Protein AF-A0A840P9A2-F1 (afdb_monomer)

InterPro domains:
  IPR032466 Metal-dependent hydrolase [SSF51556] (3-132)
  IPR051781 Metallo-dependent Hydrolase Enzymes [PTHR43135] (7-135)

Radius of gyration: 14.98 Å; Cα contacts (8 Å, |Δi|>4): 252; chains: 1; bounding box: 41×40×36 Å

Mean predicted aligned error: 5.49 Å

pLDDT: mean 87.82, std 14.25, range [27.83, 98.62]

Structure (mmCIF, N/CA/C/O backbone):
data_AF-A0A840P9A2-F1
#
_entry.id   AF-A0A840P9A2-F1
#
loop_
_atom_site.group_PDB
_atom_site.id
_atom_site.type_symbol
_atom_site.label_atom_id
_atom_site.label_alt_id
_atom_site.label_comp_id
_atom_site.label_asym_id
_atom_site.label_entity_id
_atom_site.label_seq_id
_atom_site.pdbx_PDB_ins_code
_atom_site.Cartn_x
_atom_site.Cartn_y
_atom_site.Cartn_z
_atom_site.occupancy
_atom_site.B_iso_or_equiv
_atom_site.auth_seq_id
_atom_site.auth_comp_id
_atom_site.auth_asym_id
_atom_site.auth_atom_id
_atom_site.pdbx_PDB_model_num
ATOM 1 N N . MET A 1 1 ? -29.167 2.362 -3.617 1.00 34.78 1 MET A N 1
ATOM 2 C CA . MET A 1 1 ? -28.093 3.133 -2.964 1.00 34.78 1 MET A CA 1
ATOM 3 C C . MET A 1 1 ? -26.786 2.566 -3.466 1.00 34.78 1 MET A C 1
ATOM 5 O O . MET A 1 1 ? -26.658 1.350 -3.472 1.00 34.78 1 MET A O 1
ATOM 9 N N . ALA A 1 2 ? -25.908 3.406 -4.003 1.00 27.83 2 ALA A N 1
ATOM 10 C CA . ALA A 1 2 ? -24.570 2.980 -4.387 1.00 27.83 2 ALA A CA 1
ATOM 11 C C . ALA A 1 2 ? -23.713 2.974 -3.115 1.00 27.83 2 ALA A C 1
ATOM 13 O O . ALA A 1 2 ? -23.617 4.011 -2.463 1.00 27.83 2 ALA A O 1
ATOM 14 N N . ASP A 1 3 ? -23.159 1.818 -2.752 1.00 38.38 3 ASP A N 1
ATOM 15 C CA . ASP A 1 3 ? -22.094 1.714 -1.750 1.00 38.38 3 ASP A CA 1
ATOM 16 C C . ASP A 1 3 ? -20.871 2.433 -2.328 1.00 38.38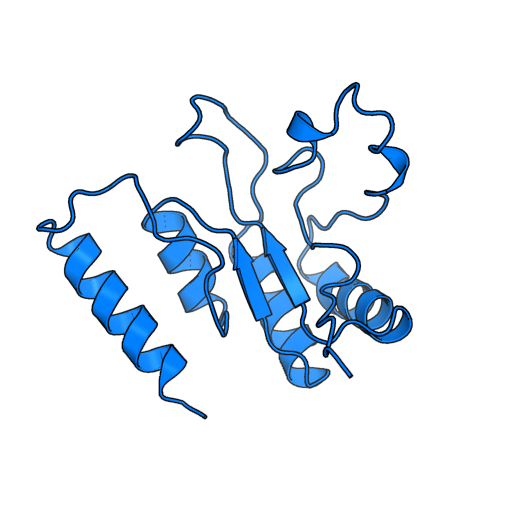 3 ASP A C 1
ATOM 18 O O . ASP A 1 3 ? -20.135 1.871 -3.145 1.00 38.38 3 ASP A O 1
ATOM 22 N N . LEU A 1 4 ? -20.677 3.706 -1.980 1.00 39.94 4 LEU A N 1
ATOM 23 C CA . LEU A 1 4 ? -19.414 4.380 -2.248 1.00 39.94 4 LEU A CA 1
ATOM 24 C C . LEU A 1 4 ? -18.414 3.858 -1.213 1.00 39.94 4 LEU A C 1
ATOM 26 O O . LEU A 1 4 ? -18.209 4.494 -0.187 1.00 39.94 4 LEU A O 1
ATOM 30 N N . ARG A 1 5 ? -17.849 2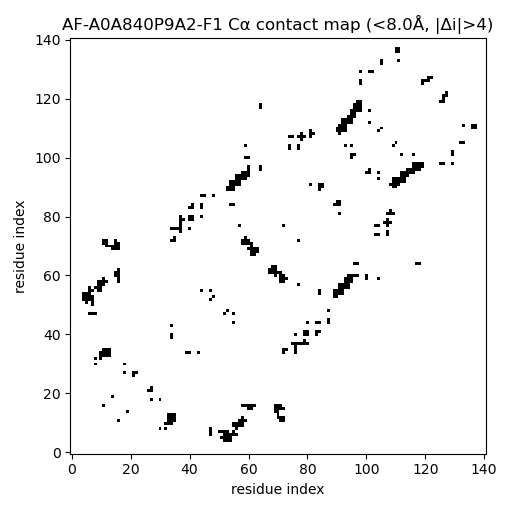.668 -1.457 1.00 52.91 5 ARG A N 1
ATOM 31 C CA . ARG A 1 5 ? -16.827 2.092 -0.576 1.00 52.91 5 ARG A CA 1
ATOM 32 C C . ARG A 1 5 ? -15.625 3.026 -0.550 1.00 52.91 5 ARG A C 1
ATOM 34 O O . ARG A 1 5 ? -14.931 3.157 -1.564 1.00 52.91 5 ARG A O 1
ATOM 41 N N .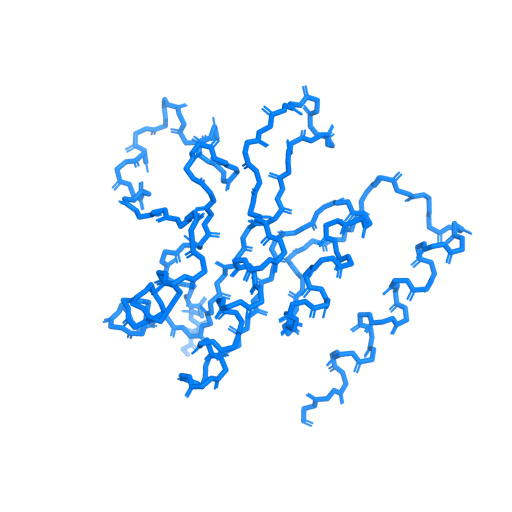 SER A 1 6 ? -15.402 3.687 0.577 1.00 64.31 6 SER A N 1
ATOM 42 C CA . SER A 1 6 ? -14.357 4.697 0.722 1.00 64.31 6 SER A CA 1
ATOM 43 C C . SER A 1 6 ? -13.137 4.101 1.411 1.00 64.31 6 SER A C 1
ATOM 45 O O . SER A 1 6 ? -13.262 3.402 2.413 1.00 64.31 6 SER A O 1
ATOM 47 N N . ALA A 1 7 ? -11.949 4.401 0.886 1.00 60.56 7 ALA A N 1
ATOM 48 C CA . ALA A 1 7 ? -10.684 4.064 1.538 1.00 60.56 7 ALA A CA 1
ATOM 49 C C . ALA A 1 7 ? -10.348 5.000 2.716 1.00 60.56 7 ALA A C 1
ATOM 51 O O . ALA A 1 7 ? -9.373 4.760 3.425 1.00 60.56 7 ALA A O 1
ATOM 52 N N . GLY A 1 8 ? -11.086 6.108 2.872 1.00 75.69 8 GLY A N 1
ATOM 53 C CA . GLY A 1 8 ? -10.586 7.262 3.621 1.00 75.69 8 GLY A CA 1
ATOM 54 C C . GLY A 1 8 ? -9.262 7.765 3.028 1.00 75.69 8 GLY A C 1
ATOM 55 O O . GLY A 1 8 ? -9.034 7.668 1.817 1.00 75.69 8 GLY A O 1
ATOM 56 N N . MET A 1 9 ? -8.379 8.281 3.884 1.00 85.69 9 MET A N 1
ATOM 57 C CA . MET A 1 9 ? -6.999 8.601 3.501 1.00 85.69 9 MET A CA 1
ATOM 58 C C . MET A 1 9 ? -6.206 7.328 3.146 1.00 85.69 9 MET A C 1
ATOM 60 O O . MET A 1 9 ? -6.239 6.338 3.874 1.00 85.69 9 MET A O 1
ATOM 64 N N . LEU A 1 10 ? -5.431 7.346 2.060 1.00 91.12 10 LEU A N 1
ATOM 65 C CA . LEU A 1 10 ? -4.517 6.240 1.743 1.00 91.12 10 LEU A CA 1
ATOM 66 C C . LEU A 1 10 ? -3.273 6.253 2.647 1.00 91.12 10 LEU A C 1
ATOM 68 O O . LEU A 1 10 ? -2.816 7.314 3.064 1.00 91.12 10 LEU A O 1
ATOM 72 N N . ALA A 1 11 ? -2.696 5.083 2.916 1.00 94.44 11 ALA A N 1
ATOM 73 C CA . ALA A 1 11 ? -1.412 4.953 3.597 1.00 94.44 11 ALA A CA 1
ATOM 74 C C . ALA A 1 11 ? -0.268 4.966 2.576 1.00 94.44 11 ALA A C 1
ATOM 76 O O . ALA A 1 11 ? -0.200 4.096 1.706 1.00 94.44 11 ALA A O 1
ATOM 77 N N . THR A 1 12 ? 0.644 5.930 2.696 1.00 95.56 12 THR A N 1
ATOM 78 C CA . THR A 1 12 ? 1.859 6.001 1.875 1.00 95.56 12 THR A CA 1
ATOM 79 C C . THR A 1 12 ? 3.029 6.609 2.644 1.00 95.56 12 THR A C 1
ATOM 81 O O . THR A 1 12 ? 2.840 7.272 3.673 1.00 95.56 12 THR A O 1
ATOM 84 N N . ALA A 1 13 ? 4.238 6.383 2.133 1.00 94.75 13 ALA A N 1
ATOM 85 C CA . ALA A 1 13 ? 5.461 6.968 2.657 1.00 94.75 13 ALA A CA 1
ATOM 86 C C . ALA A 1 13 ? 5.483 8.498 2.451 1.00 94.75 13 ALA A C 1
ATOM 88 O O . ALA A 1 13 ? 4.946 8.999 1.457 1.00 94.75 13 ALA A O 1
ATOM 89 N N . PRO A 1 14 ? 6.132 9.270 3.344 1.00 93.50 14 PRO A N 1
ATOM 90 C CA . PRO A 1 14 ? 6.347 10.698 3.127 1.00 93.50 14 PRO A CA 1
ATOM 91 C C . PRO A 1 14 ? 7.052 10.968 1.789 1.00 93.50 14 PRO A C 1
ATOM 93 O O . PRO A 1 14 ? 8.152 10.473 1.552 1.00 93.50 14 PRO A O 1
ATOM 96 N N . GLY A 1 15 ? 6.420 11.759 0.916 1.00 92.06 15 GLY A N 1
ATOM 97 C CA . GLY A 1 15 ? 6.934 12.056 -0.430 1.00 92.06 15 GLY A CA 1
ATOM 98 C C . GLY A 1 15 ? 6.813 10.909 -1.443 1.00 92.06 15 GLY A C 1
ATOM 99 O O . GLY A 1 15 ? 7.311 11.041 -2.559 1.00 92.06 15 GLY A O 1
ATOM 100 N N . GLY A 1 16 ? 6.166 9.800 -1.075 1.00 92.62 16 GLY A N 1
ATOM 101 C CA . GLY A 1 16 ? 5.907 8.665 -1.958 1.00 92.62 16 GLY A CA 1
ATOM 102 C C . GLY A 1 16 ? 4.695 8.862 -2.867 1.00 92.62 16 GLY A C 1
ATOM 103 O O . GLY A 1 16 ? 3.997 9.881 -2.803 1.0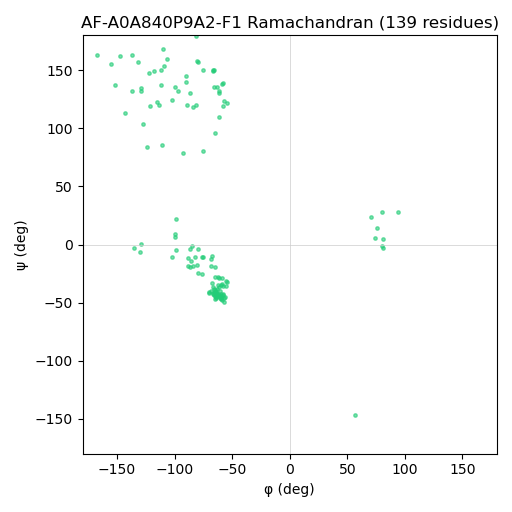0 92.62 16 GLY A O 1
ATOM 104 N N . HIS A 1 17 ? 4.404 7.867 -3.707 1.00 93.62 17 HIS A N 1
ATOM 105 C CA . HIS A 1 17 ? 3.209 7.889 -4.552 1.00 93.62 17 HIS A CA 1
ATOM 106 C C . HIS A 1 17 ? 1.916 7.985 -3.711 1.00 93.62 17 HIS A C 1
ATOM 108 O O . HIS A 1 17 ? 1.818 7.319 -2.679 1.00 93.62 17 HIS A O 1
ATOM 114 N N . PRO A 1 18 ? 0.903 8.792 -4.092 1.00 91.31 18 PRO A N 1
ATOM 115 C CA . PRO A 1 18 ? 0.806 9.641 -5.283 1.00 91.31 18 PRO A CA 1
ATOM 116 C C . PRO A 1 18 ? 1.134 11.128 -5.038 1.00 91.31 18 PRO A C 1
ATOM 118 O O . PRO A 1 18 ? 0.676 11.973 -5.805 1.00 91.31 18 PRO A O 1
ATOM 121 N N . THR A 1 19 ? 1.877 11.495 -3.987 1.00 89.75 19 THR A N 1
ATOM 122 C CA . THR A 1 19 ? 2.081 12.913 -3.608 1.00 89.75 19 THR A CA 1
ATOM 123 C C . THR A 1 19 ? 2.638 13.778 -4.743 1.00 89.75 19 THR A C 1
ATOM 125 O O . THR A 1 19 ? 2.219 14.921 -4.918 1.00 89.75 19 THR A O 1
ATOM 128 N N . GLN A 1 20 ? 3.508 13.214 -5.581 1.00 90.31 20 GLN A N 1
ATOM 129 C CA . GLN A 1 20 ? 4.061 13.855 -6.772 1.00 90.31 20 GLN A CA 1
ATOM 130 C C . GLN A 1 20 ? 3.002 14.217 -7.819 1.00 90.31 20 GLN A C 1
ATOM 132 O O . GLN A 1 20 ? 3.198 15.165 -8.572 1.00 90.31 20 GLN A O 1
ATOM 137 N N . LEU A 1 21 ? 1.885 13.484 -7.880 1.00 87.44 21 LEU A N 1
ATOM 138 C CA . LEU A 1 21 ? 0.781 13.778 -8.799 1.00 87.44 21 LEU A CA 1
ATOM 139 C C . LEU A 1 21 ? -0.112 14.905 -8.278 1.00 87.44 21 LEU A C 1
ATOM 141 O O . LEU A 1 21 ? -0.782 15.571 -9.065 1.00 87.44 21 LEU A O 1
ATOM 145 N N . LEU A 1 22 ? -0.124 15.112 -6.960 1.00 86.56 22 LEU A N 1
ATOM 146 C CA . LEU A 1 22 ? -0.885 16.185 -6.331 1.00 86.56 22 LEU A CA 1
ATOM 147 C C . LEU A 1 22 ? -0.127 17.511 -6.333 1.00 86.56 22 LEU A C 1
ATOM 149 O O . LEU A 1 22 ? -0.754 18.556 -6.178 1.00 86.56 22 LEU A O 1
ATOM 153 N N . ALA A 1 23 ? 1.190 17.496 -6.530 1.00 84.50 23 ALA A N 1
ATOM 154 C CA . ALA A 1 23 ? 1.999 18.705 -6.564 1.00 84.50 23 ALA A CA 1
ATOM 155 C C . ALA A 1 23 ? 1.514 19.683 -7.652 1.00 84.50 23 ALA A C 1
ATOM 157 O O . ALA A 1 23 ? 1.508 19.377 -8.843 1.00 84.50 23 ALA A O 1
ATOM 158 N N . GLY A 1 24 ? 1.115 20.884 -7.237 1.00 82.62 24 GLY A N 1
ATOM 159 C CA . GLY A 1 24 ? 0.558 21.927 -8.096 1.00 82.62 24 GLY A CA 1
ATOM 160 C C . GLY A 1 24 ? -0.926 21.754 -8.437 1.00 82.62 24 GLY A C 1
ATOM 16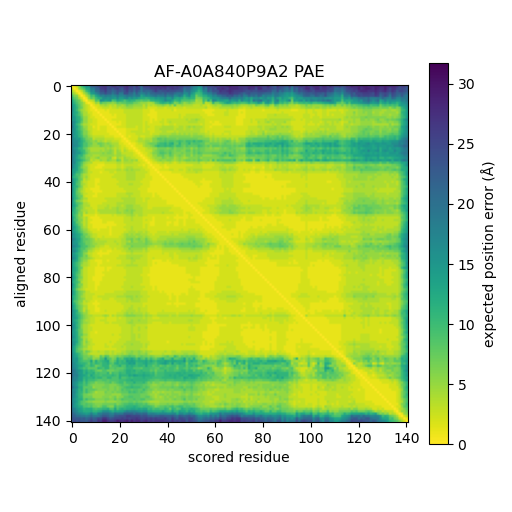1 O O . GLY A 1 24 ? -1.446 22.543 -9.227 1.00 82.62 24 GLY A O 1
ATOM 162 N N . SER A 1 25 ? -1.614 20.754 -7.873 1.00 84.12 25 SER A N 1
ATOM 163 C CA . SER A 1 25 ? -3.031 20.476 -8.159 1.00 84.12 25 SER A CA 1
ATOM 164 C C . SER A 1 25 ? -4.010 21.269 -7.286 1.00 84.12 25 SER A C 1
ATOM 166 O O . SER A 1 25 ? -5.179 21.396 -7.648 1.00 84.12 25 SER A O 1
ATOM 168 N N . GLY A 1 26 ? -3.558 21.802 -6.145 1.00 81.69 26 GLY A N 1
ATOM 169 C CA . GLY A 1 26 ? -4.421 22.388 -5.117 1.00 81.69 26 GLY A CA 1
ATOM 170 C C . GLY A 1 26 ? -5.068 21.356 -4.182 1.00 81.69 26 GLY A C 1
ATOM 171 O O . GLY A 1 26 ? -5.761 21.753 -3.247 1.00 81.69 26 GLY A O 1
ATOM 172 N N . LEU A 1 27 ? -4.846 20.056 -4.418 1.00 79.69 27 LEU A N 1
ATOM 173 C CA . LEU A 1 27 ? -5.334 18.939 -3.599 1.00 79.69 27 LEU A CA 1
ATOM 174 C C . LEU A 1 27 ? -4.263 18.390 -2.643 1.00 79.69 27 LEU A C 1
ATOM 176 O O . LEU A 1 27 ? -4.492 17.399 -1.960 1.00 79.69 27 LEU A O 1
ATOM 180 N N . GLU A 1 28 ? -3.089 19.019 -2.547 1.00 79.75 28 GLU A N 1
ATOM 181 C CA . GLU A 1 28 ? -2.012 18.590 -1.642 1.00 79.75 28 GLU A CA 1
ATOM 182 C C . GLU A 1 28 ? -2.470 18.580 -0.181 1.00 79.75 28 GLU A C 1
ATOM 184 O O . GLU A 1 28 ? -2.076 17.716 0.598 1.00 79.75 28 GLU A O 1
ATOM 189 N N . ALA A 1 29 ? -3.344 19.523 0.177 1.00 77.75 29 ALA A N 1
ATOM 190 C CA . ALA A 1 29 ? -3.939 19.616 1.503 1.00 77.75 29 ALA A CA 1
ATOM 191 C C . ALA A 1 29 ? -4.909 18.465 1.819 1.00 77.75 29 ALA A C 1
ATOM 193 O O . ALA A 1 29 ? -5.290 18.318 2.975 1.00 77.75 29 ALA A O 1
ATOM 194 N N . GLU A 1 30 ? -5.310 17.660 0.829 1.00 76.75 30 GLU A N 1
ATOM 195 C CA . GLU A 1 30 ? -6.109 16.453 1.049 1.00 76.75 30 GLU A CA 1
ATOM 196 C C . GLU A 1 30 ? -5.249 15.248 1.453 1.00 76.75 30 GLU A C 1
ATOM 198 O O . GLU A 1 30 ? -5.807 14.255 1.896 1.00 76.75 30 GLU A O 1
ATOM 203 N N . MET A 1 31 ? -3.913 15.325 1.359 1.00 81.38 31 MET A N 1
ATOM 204 C CA . MET A 1 31 ? -2.983 14.299 1.849 1.00 81.38 31 MET A CA 1
ATOM 205 C C . MET A 1 31 ? -2.189 14.807 3.052 1.00 81.38 31 MET A C 1
ATOM 207 O O . MET A 1 31 ? -1.073 15.310 2.930 1.00 81.38 31 MET A O 1
ATOM 211 N N . THR A 1 32 ? -2.777 14.671 4.239 1.00 78.25 32 THR A N 1
ATOM 212 C CA . THR A 1 32 ? -2.226 15.249 5.476 1.00 78.25 32 THR A CA 1
ATOM 213 C C . THR A 1 32 ? -1.507 14.254 6.378 1.00 78.25 32 THR A C 1
ATOM 215 O O . THR A 1 32 ? -0.881 14.674 7.349 1.00 78.25 32 THR A O 1
ATOM 218 N N . GLU A 1 33 ? -1.608 12.952 6.109 1.00 89.12 33 GLU A N 1
ATOM 219 C CA . GLU A 1 33 ? -1.043 11.907 6.962 1.00 89.12 33 GLU A CA 1
ATOM 220 C C . GLU A 1 33 ? -0.190 10.932 6.147 1.00 89.12 33 GLU A C 1
ATOM 222 O O . GLU A 1 33 ? -0.589 10.475 5.077 1.00 89.12 33 GLU A O 1
ATOM 227 N N . PHE A 1 34 ? 0.989 10.615 6.678 1.00 93.75 34 PHE A N 1
ATOM 228 C CA . PHE A 1 34 ? 1.968 9.708 6.086 1.00 93.75 34 PHE A CA 1
ATOM 229 C C . PHE A 1 34 ? 2.436 8.7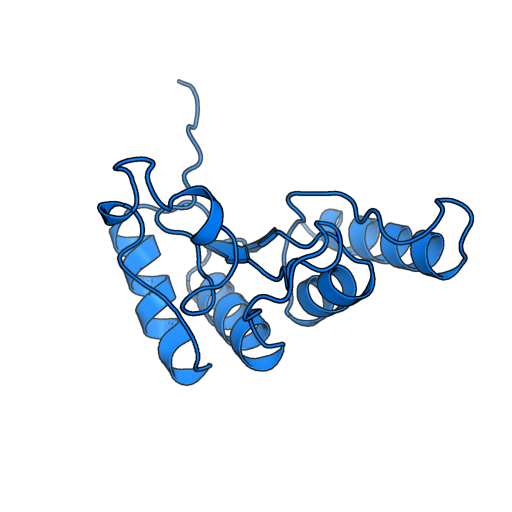07 7.134 1.00 93.75 34 PHE A C 1
ATOM 231 O O . PHE A 1 34 ? 2.393 8.995 8.333 1.00 93.75 34 PHE A O 1
ATOM 238 N N . ILE A 1 35 ? 2.937 7.562 6.682 1.00 95.38 35 ILE A N 1
ATOM 239 C CA . ILE A 1 35 ? 3.464 6.518 7.558 1.00 95.38 35 ILE A CA 1
ATOM 240 C C . ILE A 1 35 ? 4.856 6.085 7.106 1.00 95.38 35 ILE A C 1
ATOM 242 O O . ILE A 1 35 ? 5.092 5.839 5.927 1.00 95.38 35 ILE A O 1
ATOM 246 N N . SER A 1 36 ? 5.788 6.009 8.052 1.00 93.81 36 SER A N 1
ATOM 247 C CA . SER A 1 36 ? 7.180 5.612 7.799 1.00 93.81 36 SER A CA 1
ATOM 248 C C . SER A 1 36 ? 7.726 4.620 8.828 1.00 93.81 36 SER A C 1
ATOM 250 O O . SER A 1 36 ? 8.871 4.203 8.710 1.00 93.81 36 SER A O 1
ATOM 252 N N . ASP A 1 37 ? 6.940 4.275 9.850 1.00 96.56 37 ASP A N 1
ATOM 253 C CA . ASP A 1 37 ? 7.314 3.354 10.922 1.00 96.56 37 ASP A CA 1
ATOM 254 C C . ASP A 1 37 ? 6.140 2.412 11.226 1.00 96.56 37 ASP A C 1
ATOM 256 O O . ASP A 1 37 ? 4.997 2.847 11.395 1.00 96.56 37 ASP A O 1
ATOM 260 N N . ALA A 1 38 ? 6.424 1.112 11.313 1.00 97.94 38 ALA A N 1
ATOM 261 C CA . ALA A 1 38 ? 5.449 0.076 11.633 1.00 97.94 38 ALA A CA 1
ATOM 262 C C . ALA A 1 38 ? 4.707 0.340 12.956 1.00 97.94 38 ALA A C 1
ATOM 264 O O . ALA A 1 38 ? 3.524 0.023 13.075 1.00 97.94 38 ALA A O 1
ATOM 265 N N . ALA A 1 39 ? 5.349 0.985 13.936 1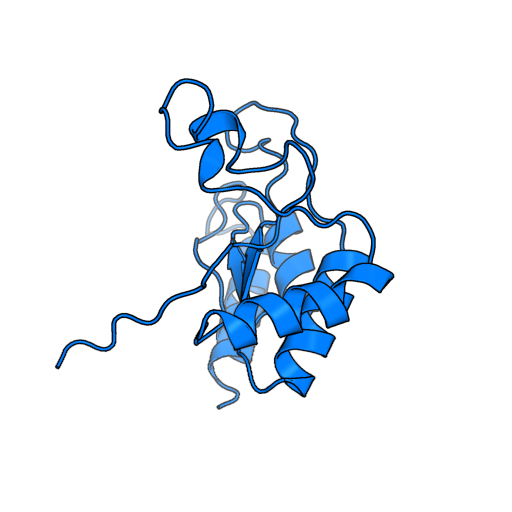.00 97.94 39 ALA A N 1
ATOM 266 C CA . ALA A 1 39 ? 4.723 1.335 15.210 1.00 97.94 39 ALA A CA 1
ATOM 267 C C . ALA A 1 39 ? 3.566 2.345 15.068 1.00 97.94 39 ALA A C 1
ATOM 269 O O . ALA A 1 39 ? 2.725 2.446 15.963 1.00 97.94 39 ALA A O 1
ATOM 270 N N . GLN A 1 40 ? 3.494 3.084 13.955 1.00 98.00 40 GLN A N 1
ATOM 271 C CA . GLN A 1 40 ? 2.418 4.040 13.676 1.00 98.00 40 GLN A CA 1
ATOM 272 C C . GLN A 1 40 ? 1.147 3.358 13.148 1.00 98.00 40 GLN A C 1
ATOM 274 O O . GLN A 1 40 ? 0.070 3.956 13.202 1.00 98.00 40 GLN A O 1
ATOM 279 N N . ALA A 1 41 ? 1.248 2.115 12.662 1.00 97.94 41 ALA A N 1
ATOM 280 C CA . ALA A 1 41 ? 0.163 1.429 11.967 1.00 97.94 41 ALA A CA 1
ATOM 281 C C . ALA A 1 41 ? -1.146 1.340 12.775 1.00 97.94 41 ALA A C 1
ATOM 283 O O . ALA A 1 41 ? -2.189 1.688 12.215 1.00 97.94 41 ALA A O 1
ATOM 284 N N . PRO A 1 42 ? -1.147 0.983 14.079 1.00 98.00 42 PRO A N 1
ATOM 285 C CA . PRO A 1 42 ? -2.392 0.920 14.843 1.00 98.00 42 PRO A CA 1
ATOM 286 C C . PRO A 1 42 ? -3.118 2.268 14.902 1.00 98.00 42 PRO A C 1
ATOM 288 O O . PRO A 1 42 ? -4.326 2.331 14.685 1.00 98.00 42 PRO A O 1
ATOM 291 N N . ALA A 1 43 ? -2.389 3.360 15.151 1.00 97.31 43 ALA A N 1
ATOM 292 C CA . ALA A 1 43 ? -2.975 4.697 15.221 1.00 97.31 43 ALA A CA 1
ATOM 293 C C . ALA A 1 43 ? -3.511 5.153 13.855 1.00 97.31 43 ALA A C 1
ATOM 295 O O . ALA A 1 43 ? -4.624 5.674 13.781 1.00 97.31 43 ALA A O 1
ATOM 296 N N . PHE A 1 44 ? -2.758 4.885 12.783 1.00 96.88 44 PHE A N 1
ATOM 297 C CA . PHE A 1 44 ? -3.165 5.210 11.418 1.00 96.88 44 PHE A CA 1
ATOM 298 C C . PHE A 1 44 ? -4.475 4.500 11.043 1.00 96.88 44 PHE A C 1
ATOM 300 O O . PHE A 1 44 ? -5.408 5.129 10.550 1.00 96.88 44 PHE A O 1
ATOM 307 N N . VAL A 1 45 ? -4.589 3.197 11.326 1.00 97.19 45 VAL A N 1
ATOM 308 C CA . VAL A 1 45 ? -5.802 2.413 11.037 1.00 97.19 45 VAL A CA 1
ATOM 309 C C . VAL A 1 45 ? -7.008 2.917 11.827 1.00 97.19 45 VAL A C 1
ATOM 311 O O . VAL A 1 45 ? -8.095 3.058 11.267 1.00 97.19 45 VAL A O 1
ATOM 314 N N . GLN A 1 46 ? -6.833 3.237 13.112 1.00 96.44 46 GLN A N 1
ATOM 315 C CA . GLN A 1 46 ? -7.922 3.785 13.926 1.00 96.44 46 GLN A CA 1
ATOM 316 C C . GLN A 1 46 ? -8.424 5.134 13.394 1.00 96.44 46 GLN A C 1
ATOM 318 O O . GLN A 1 46 ? -9.626 5.394 13.438 1.00 96.44 46 GLN A O 1
ATOM 323 N N . ALA A 1 47 ? -7.542 5.971 12.839 1.00 94.50 47 ALA A N 1
ATOM 324 C CA . ALA A 1 47 ? -7.953 7.213 12.192 1.00 94.50 47 ALA A CA 1
ATOM 325 C C . ALA A 1 47 ? -8.830 6.950 10.951 1.00 94.50 47 ALA A C 1
ATOM 327 O O . ALA A 1 47 ? -9.872 7.586 10.799 1.00 94.50 47 ALA A O 1
ATOM 328 N N . ARG A 1 48 ? -8.490 5.950 10.123 1.00 94.44 48 ARG A N 1
ATOM 329 C CA . ARG A 1 48 ? -9.313 5.556 8.960 1.00 94.44 48 ARG A CA 1
ATOM 330 C C . ARG A 1 48 ? -10.673 4.998 9.370 1.00 94.44 48 ARG A C 1
ATOM 332 O O . ARG A 1 48 ? -11.685 5.324 8.757 1.00 94.44 48 ARG A O 1
ATOM 339 N N . LEU A 1 49 ? -10.726 4.213 10.445 1.00 92.50 49 LEU A N 1
ATOM 340 C CA . LEU A 1 49 ? -11.997 3.764 11.018 1.00 92.50 49 LEU A CA 1
ATOM 341 C C . LEU A 1 49 ? -12.863 4.937 11.488 1.00 92.50 49 LEU A C 1
ATOM 343 O O . LEU A 1 49 ? -14.065 4.953 11.231 1.00 92.50 49 LEU A O 1
ATOM 347 N N . ALA A 1 50 ? -12.266 5.927 12.156 1.00 92.25 50 ALA A N 1
ATOM 348 C CA . ALA A 1 50 ? -12.981 7.116 12.616 1.00 92.25 50 ALA A CA 1
ATOM 349 C C . ALA A 1 50 ? -13.510 7.980 11.453 1.00 92.25 50 ALA A C 1
ATOM 351 O O . ALA A 1 50 ? -14.536 8.643 11.601 1.00 92.25 50 ALA A O 1
ATOM 352 N N . GLU A 1 51 ? -12.849 7.935 10.293 1.00 90.44 51 GLU A N 1
ATOM 353 C CA . GLU A 1 51 ? -13.313 8.537 9.033 1.00 90.44 51 GLU A CA 1
ATOM 354 C C . GLU A 1 51 ? -14.439 7.738 8.354 1.00 90.44 51 GLU A C 1
ATOM 356 O O . GLU A 1 51 ? -15.059 8.233 7.412 1.00 90.44 51 GLU A O 1
ATOM 361 N N . GLY A 1 52 ? -14.727 6.522 8.827 1.00 90.69 52 GLY A N 1
ATOM 362 C CA . GLY A 1 52 ? -15.707 5.622 8.224 1.00 90.69 52 GLY A CA 1
ATOM 363 C C . GLY A 1 52 ? -15.179 4.870 7.002 1.00 90.69 52 GLY A C 1
ATOM 364 O O . GLY A 1 52 ? -15.964 4.550 6.115 1.00 90.69 52 GLY A O 1
ATOM 365 N N . ALA A 1 53 ? -13.868 4.614 6.924 1.00 90.94 53 ALA A N 1
ATOM 366 C CA . ALA A 1 53 ? -13.289 3.810 5.853 1.00 90.94 53 ALA A CA 1
ATOM 367 C C . ALA A 1 53 ? -13.824 2.367 5.879 1.00 90.94 53 ALA A C 1
ATOM 369 O O . ALA A 1 53 ? -13.870 1.727 6.929 1.00 90.94 53 ALA A O 1
ATOM 370 N N . ASP A 1 54 ? -14.173 1.839 4.706 1.00 89.69 54 ASP A N 1
ATOM 371 C CA . ASP A 1 54 ? -14.661 0.463 4.530 1.00 89.69 54 ASP A CA 1
ATOM 372 C C . ASP A 1 54 ? -13.518 -0.541 4.304 1.00 89.69 54 ASP A C 1
ATOM 374 O O . ASP A 1 54 ? -13.685 -1.758 4.420 1.00 89.69 54 ASP A O 1
ATOM 378 N N . TYR A 1 55 ? -12.353 -0.031 3.918 1.00 91.62 55 TYR A N 1
ATOM 379 C CA . TYR A 1 55 ? -11.120 -0.776 3.711 1.00 91.62 55 TYR A CA 1
ATOM 380 C C . TYR A 1 55 ? -9.932 0.170 3.874 1.00 91.62 55 TYR A C 1
ATOM 382 O O . TYR A 1 55 ? -10.043 1.375 3.654 1.00 91.62 55 TYR A O 1
ATOM 390 N N . LEU A 1 56 ? -8.776 -0.384 4.219 1.00 96.00 56 LEU A N 1
ATOM 391 C CA . LEU A 1 56 ? -7.515 0.337 4.203 1.00 96.00 56 LEU A CA 1
ATOM 392 C C . LEU A 1 56 ? -6.902 0.253 2.802 1.00 96.00 56 LEU A C 1
ATOM 394 O O . LEU A 1 56 ? -6.755 -0.838 2.249 1.00 96.00 56 LEU A O 1
ATOM 398 N N . LYS A 1 57 ? -6.492 1.388 2.233 1.00 94.56 57 LYS A N 1
ATOM 399 C CA . LYS A 1 57 ? -5.679 1.411 1.011 1.00 94.56 57 LYS A CA 1
ATOM 400 C C . LYS A 1 57 ? -4.221 1.700 1.351 1.00 94.56 57 LYS A C 1
ATOM 402 O O . LYS A 1 57 ? -3.944 2.736 1.949 1.00 94.56 57 LYS A O 1
ATOM 407 N N . ILE A 1 58 ? -3.304 0.830 0.934 1.00 96.88 58 ILE A N 1
ATOM 408 C CA . ILE A 1 58 ? -1.852 1.025 1.092 1.00 96.88 58 ILE A CA 1
ATOM 409 C C . ILE A 1 58 ? -1.190 1.245 -0.269 1.00 96.88 58 ILE A C 1
ATOM 411 O O . ILE A 1 58 ? -1.679 0.743 -1.284 1.00 96.88 58 ILE A O 1
ATOM 415 N N . VAL A 1 59 ? -0.096 2.001 -0.303 1.00 96.44 59 VAL A N 1
ATOM 416 C CA . VAL A 1 59 ? 0.654 2.300 -1.527 1.00 96.44 59 VAL A CA 1
ATOM 417 C C . VAL A 1 59 ? 2.095 1.826 -1.391 1.00 96.44 59 VAL A C 1
ATOM 419 O O . VAL A 1 59 ? 2.833 2.289 -0.524 1.00 96.44 59 VAL A O 1
ATOM 422 N N . ILE A 1 60 ? 2.475 0.911 -2.278 1.00 96.56 60 ILE A N 1
ATOM 423 C CA . ILE A 1 60 ? 3.815 0.355 -2.433 1.00 96.56 60 ILE A CA 1
ATOM 424 C C . ILE A 1 60 ? 4.202 0.609 -3.898 1.00 96.56 60 ILE A C 1
ATOM 426 O O . ILE A 1 60 ? 3.945 -0.223 -4.760 1.00 96.56 60 ILE A O 1
ATOM 430 N N . ASP A 1 61 ? 4.706 1.810 -4.179 1.00 95.44 61 ASP A N 1
ATOM 431 C CA . ASP A 1 61 ? 5.147 2.242 -5.515 1.00 95.44 61 ASP A CA 1
ATOM 432 C C . ASP A 1 61 ? 6.384 3.132 -5.369 1.00 95.44 61 ASP A C 1
ATOM 434 O O . ASP A 1 61 ? 6.308 4.222 -4.788 1.00 95.44 61 ASP A O 1
ATOM 438 N N . ASP A 1 62 ? 7.522 2.637 -5.855 1.00 94.19 62 ASP A N 1
ATOM 439 C CA . ASP A 1 62 ? 8.804 3.351 -5.864 1.00 94.19 62 ASP A CA 1
ATOM 440 C C . ASP A 1 62 ? 8.975 4.288 -7.074 1.00 94.19 62 ASP A C 1
ATOM 442 O O . ASP A 1 62 ? 9.967 5.009 -7.192 1.00 94.19 62 ASP A O 1
ATOM 446 N N . GLY A 1 63 ? 7.988 4.330 -7.968 1.00 92.50 63 GLY A N 1
ATOM 447 C CA . GLY A 1 63 ? 7.967 5.168 -9.155 1.00 92.50 63 GLY A CA 1
ATOM 448 C C . GLY A 1 63 ? 8.781 4.632 -10.333 1.00 92.50 63 GLY A C 1
ATOM 449 O O . GLY A 1 63 ? 8.752 5.267 -11.395 1.00 92.50 63 GLY A O 1
ATOM 450 N N . ALA A 1 64 ? 9.459 3.485 -10.215 1.00 91.44 64 ALA A N 1
ATOM 451 C CA . ALA A 1 64 ? 10.381 2.983 -11.235 1.00 91.44 64 ALA A CA 1
ATOM 452 C C . ALA A 1 64 ? 9.691 2.741 -12.585 1.00 91.44 64 ALA A C 1
ATOM 454 O O . ALA A 1 64 ? 10.226 3.108 -13.635 1.00 91.44 64 ALA A O 1
ATOM 455 N N . VAL A 1 65 ? 8.461 2.212 -12.573 1.00 88.19 65 VAL A N 1
ATOM 456 C CA . VAL A 1 65 ? 7.641 2.004 -13.787 1.00 88.19 65 VAL A CA 1
ATOM 457 C C . VAL A 1 65 ? 7.390 3.317 -14.539 1.00 88.19 65 VAL A C 1
ATOM 459 O O . VAL A 1 65 ? 7.261 3.326 -15.763 1.00 88.19 65 VAL A O 1
ATOM 462 N N . HIS A 1 66 ? 7.367 4.439 -13.822 1.00 87.38 66 HIS A N 1
ATOM 463 C CA . HIS A 1 66 ? 7.139 5.774 -14.369 1.00 87.38 66 HIS A CA 1
ATOM 464 C C . HIS A 1 66 ? 8.438 6.571 -14.582 1.00 87.38 66 HIS A C 1
ATOM 466 O O . HIS A 1 66 ? 8.380 7.760 -14.896 1.00 87.38 66 HIS A O 1
ATOM 472 N N . GLY A 1 67 ? 9.607 5.936 -14.439 1.00 89.38 67 GLY A N 1
ATOM 473 C CA . GLY A 1 67 ? 10.910 6.586 -14.598 1.00 89.38 67 GLY A CA 1
ATOM 474 C C . GLY A 1 67 ? 11.259 7.564 -13.472 1.00 89.38 67 GLY A C 1
ATOM 475 O O . GLY A 1 67 ? 12.040 8.490 -13.697 1.00 89.38 67 GLY A O 1
ATOM 476 N N . ALA A 1 68 ? 10.668 7.385 -12.290 1.00 91.44 68 ALA A N 1
ATOM 477 C CA . ALA A 1 68 ? 10.966 8.147 -11.083 1.00 91.44 68 ALA A CA 1
ATOM 478 C C . ALA A 1 68 ? 11.678 7.270 -10.038 1.00 91.44 68 ALA A C 1
ATOM 480 O O . ALA A 1 68 ? 11.727 6.051 -10.166 1.00 91.44 68 ALA A O 1
ATOM 481 N N . GLU A 1 69 ? 12.218 7.914 -9.006 1.00 93.19 69 GLU A N 1
ATOM 482 C CA . GLU A 1 69 ? 12.749 7.268 -7.805 1.00 93.19 69 GLU A CA 1
ATOM 483 C C . GLU A 1 69 ? 12.077 7.940 -6.603 1.00 93.19 69 GLU A C 1
ATOM 485 O O . GLU A 1 69 ? 12.357 9.100 -6.286 1.00 93.19 69 GLU A O 1
ATOM 490 N N . LEU A 1 70 ? 11.111 7.249 -6.002 1.00 94.62 70 LEU A N 1
ATOM 491 C CA . LEU A 1 70 ? 10.256 7.755 -4.934 1.00 94.62 70 LEU A CA 1
ATOM 492 C C . LEU A 1 70 ? 10.456 6.944 -3.652 1.00 94.62 70 LEU A C 1
ATOM 494 O O . LEU A 1 70 ? 10.695 5.737 -3.707 1.00 94.62 70 LEU A O 1
ATOM 498 N N . PRO A 1 71 ? 10.292 7.570 -2.474 1.00 95.44 71 PRO A N 1
ATOM 499 C CA . PRO A 1 71 ? 10.132 6.828 -1.234 1.00 95.44 71 PRO A CA 1
ATOM 500 C C . PRO A 1 71 ? 8.938 5.871 -1.336 1.00 95.44 71 PRO A C 1
ATOM 502 O O . PRO A 1 71 ? 7.811 6.304 -1.579 1.00 95.44 71 PRO A O 1
ATOM 505 N N . ALA A 1 72 ? 9.179 4.584 -1.109 1.00 95.00 72 ALA A N 1
ATOM 506 C CA . ALA A 1 72 ? 8.144 3.558 -1.071 1.00 95.00 72 ALA A CA 1
ATOM 507 C C . ALA A 1 72 ? 7.922 3.050 0.357 1.00 95.00 72 ALA A C 1
ATOM 509 O O . ALA A 1 72 ? 8.820 3.084 1.203 1.00 95.00 72 ALA A O 1
ATOM 510 N N . MET A 1 73 ? 6.710 2.561 0.621 1.00 96.12 73 MET A N 1
ATOM 511 C CA . MET A 1 73 ? 6.394 1.861 1.861 1.00 96.12 73 MET A CA 1
ATOM 512 C C . MET A 1 73 ? 7.246 0.595 1.980 1.00 96.12 73 MET A C 1
ATOM 514 O O . MET A 1 73 ? 7.343 -0.198 1.044 1.00 96.12 73 MET A O 1
ATOM 518 N N . THR A 1 74 ? 7.852 0.396 3.145 1.00 96.81 74 THR A N 1
ATOM 519 C CA . THR A 1 74 ? 8.683 -0.774 3.415 1.00 96.81 74 THR A CA 1
ATOM 520 C C . THR A 1 74 ? 7.827 -2.006 3.753 1.00 96.81 74 THR A C 1
ATOM 522 O O . THR A 1 74 ? 6.689 -1.863 4.216 1.00 96.81 74 THR A O 1
ATOM 525 N N . PRO A 1 75 ? 8.351 -3.235 3.568 1.00 97.88 75 PRO A N 1
ATOM 526 C CA . PRO A 1 75 ? 7.597 -4.461 3.851 1.00 97.88 75 PRO A CA 1
ATOM 527 C C . PRO A 1 75 ? 7.099 -4.591 5.297 1.00 97.88 75 PRO A C 1
ATOM 529 O O . PRO A 1 75 ? 6.006 -5.098 5.534 1.00 97.88 75 PRO A O 1
ATOM 532 N N . ASP A 1 76 ? 7.876 -4.122 6.272 1.00 98.19 76 ASP A N 1
ATOM 533 C CA . ASP A 1 76 ? 7.518 -4.138 7.693 1.00 98.19 76 ASP A CA 1
ATOM 534 C C . ASP A 1 76 ? 6.366 -3.176 8.014 1.00 98.19 76 ASP A C 1
ATOM 536 O O . ASP A 1 76 ? 5.450 -3.543 8.752 1.00 98.19 76 ASP A O 1
ATOM 540 N N . VAL A 1 77 ? 6.358 -1.982 7.414 1.00 98.38 77 VAL A N 1
ATOM 541 C CA . VAL A 1 77 ? 5.242 -1.031 7.531 1.00 98.38 77 VAL A CA 1
ATOM 542 C C . VAL A 1 77 ? 3.983 -1.602 6.879 1.00 98.38 77 VAL A C 1
ATOM 544 O O . VAL A 1 77 ? 2.910 -1.550 7.482 1.00 98.38 77 VAL A O 1
ATOM 547 N N . ALA A 1 78 ? 4.106 -2.193 5.686 1.00 98.19 78 ALA A N 1
ATOM 548 C CA . ALA A 1 78 ? 2.985 -2.825 4.992 1.00 98.19 78 ALA A CA 1
ATOM 549 C C . ALA A 1 78 ? 2.368 -3.964 5.824 1.00 98.19 78 ALA A C 1
ATOM 551 O O . ALA A 1 78 ? 1.150 -4.004 6.000 1.00 98.19 78 ALA A O 1
ATOM 552 N N . ALA A 1 79 ? 3.198 -4.845 6.392 1.00 98.50 79 ALA A N 1
ATOM 553 C CA . ALA A 1 79 ? 2.741 -5.943 7.242 1.00 98.50 79 ALA A CA 1
ATOM 554 C C . ALA A 1 79 ? 2.074 -5.444 8.535 1.00 98.50 79 ALA A C 1
ATOM 556 O O . ALA A 1 79 ? 1.032 -5.962 8.936 1.00 98.50 79 ALA A O 1
ATOM 557 N N . ALA A 1 80 ? 2.633 -4.412 9.175 1.00 98.62 80 ALA A N 1
ATOM 558 C CA . ALA A 1 80 ? 2.050 -3.827 10.380 1.00 98.62 80 ALA A CA 1
ATOM 559 C C . ALA A 1 80 ? 0.686 -3.171 10.109 1.00 98.62 80 ALA A C 1
ATOM 561 O O . ALA A 1 80 ? -0.245 -3.331 10.899 1.00 98.62 80 ALA A O 1
ATOM 562 N N . LEU A 1 81 ? 0.549 -2.468 8.980 1.00 98.44 81 LEU A N 1
ATOM 563 C CA . LEU A 1 81 ? -0.723 -1.896 8.535 1.00 98.44 81 LEU A CA 1
ATOM 564 C C . LEU A 1 81 ? -1.764 -2.971 8.254 1.00 98.44 81 LEU A C 1
ATOM 566 O O . LEU A 1 81 ? -2.908 -2.821 8.678 1.00 98.44 81 LEU A O 1
ATOM 570 N N . ALA A 1 82 ? -1.375 -4.044 7.567 1.00 98.25 82 ALA A N 1
ATOM 571 C CA . ALA A 1 82 ? -2.294 -5.122 7.248 1.00 98.25 82 ALA A CA 1
ATOM 572 C C . ALA A 1 82 ? -2.787 -5.843 8.508 1.00 98.25 82 ALA A C 1
ATOM 574 O O . ALA A 1 82 ? -3.993 -5.984 8.693 1.00 98.25 82 ALA A O 1
ATOM 575 N N . ALA A 1 83 ? -1.878 -6.184 9.427 1.00 98.50 83 ALA A N 1
ATOM 576 C CA . ALA A 1 83 ? -2.239 -6.778 10.711 1.00 98.50 83 ALA A CA 1
ATOM 577 C C . ALA A 1 83 ? -3.207 -5.881 11.503 1.00 98.50 83 ALA A C 1
ATOM 579 O O . ALA A 1 83 ? -4.267 -6.339 11.930 1.00 98.50 83 ALA A O 1
ATOM 580 N N . ALA A 1 84 ? -2.892 -4.588 11.637 1.00 98.38 84 ALA A N 1
ATOM 581 C CA . ALA A 1 84 ? -3.750 -3.638 12.342 1.00 98.38 84 ALA A CA 1
ATOM 582 C C . ALA A 1 84 ? -5.121 -3.461 11.660 1.00 98.38 84 ALA A C 1
ATOM 584 O O . ALA A 1 84 ? -6.139 -3.352 12.345 1.00 98.38 84 ALA A O 1
ATOM 585 N N . ALA A 1 85 ? -5.171 -3.448 10.324 1.00 97.69 85 ALA A N 1
ATOM 586 C CA . ALA A 1 85 ? -6.416 -3.375 9.560 1.00 97.69 85 ALA A CA 1
ATOM 587 C C . ALA A 1 85 ? -7.290 -4.611 9.788 1.00 97.69 85 ALA A C 1
ATOM 589 O O . ALA A 1 85 ? -8.481 -4.473 10.067 1.00 97.69 85 ALA A O 1
ATOM 590 N N . HIS A 1 86 ? -6.702 -5.806 9.742 1.00 97.88 86 HIS A N 1
ATOM 591 C CA . HIS A 1 86 ? -7.420 -7.057 9.976 1.00 97.88 86 HIS A CA 1
ATOM 592 C C . HIS A 1 86 ? -7.943 -7.165 11.410 1.00 97.88 86 HIS A C 1
ATOM 594 O O . HIS A 1 86 ? -9.095 -7.551 11.604 1.00 97.88 86 HIS A O 1
ATOM 600 N N . GLU A 1 87 ? -7.158 -6.756 12.412 1.00 97.88 87 GLU A N 1
ATOM 601 C CA . GLU A 1 87 ? -7.613 -6.654 13.810 1.00 97.88 87 GLU A CA 1
ATOM 602 C C . GLU A 1 87 ? -8.795 -5.684 13.966 1.00 97.88 87 GLU A C 1
ATOM 604 O O . GLU A 1 87 ? -9.705 -5.917 14.763 1.00 97.88 87 GLU A O 1
ATOM 609 N N . ALA A 1 88 ? -8.805 -4.618 13.166 1.00 96.06 88 ALA A N 1
ATOM 610 C CA . ALA A 1 88 ? -9.878 -3.636 13.075 1.00 96.06 88 ALA A CA 1
ATOM 611 C C . ALA A 1 88 ? -11.079 -4.086 12.216 1.00 96.06 88 ALA A C 1
ATOM 613 O O . ALA A 1 88 ? -12.070 -3.360 12.130 1.00 96.06 88 ALA A O 1
ATOM 614 N N . GLY A 1 89 ? -11.021 -5.264 11.585 1.00 95.44 89 GLY A N 1
ATOM 615 C CA . GLY A 1 89 ? -12.072 -5.779 10.702 1.00 95.44 89 GLY A CA 1
ATOM 616 C C . GLY A 1 89 ? -12.116 -5.133 9.312 1.00 95.44 89 GLY A C 1
ATOM 617 O O . GLY A 1 89 ? -13.103 -5.304 8.594 1.00 95.44 89 GLY A O 1
ATOM 618 N N . LEU A 1 90 ? -11.070 -4.403 8.919 1.00 95.12 90 LEU A N 1
ATOM 619 C CA . LEU A 1 90 ? -10.920 -3.820 7.589 1.00 95.12 90 LEU A CA 1
ATOM 620 C C . LEU A 1 90 ? -10.195 -4.781 6.650 1.00 95.12 90 LEU A C 1
ATOM 622 O O . LEU A 1 90 ? -9.257 -5.468 7.043 1.00 95.12 90 LEU A O 1
ATOM 626 N N . ARG A 1 91 ? -10.590 -4.765 5.376 1.00 95.62 91 ARG A N 1
ATOM 627 C CA . ARG A 1 91 ? -9.785 -5.349 4.294 1.00 95.62 91 ARG A CA 1
ATOM 628 C C . ARG A 1 91 ? -8.688 -4.383 3.868 1.00 95.62 91 ARG A C 1
ATOM 630 O O . ARG A 1 91 ? -8.837 -3.174 4.026 1.00 95.62 91 ARG A O 1
ATOM 637 N N . VAL A 1 92 ? -7.635 -4.907 3.259 1.00 96.25 92 VAL A N 1
ATOM 638 C CA . VAL A 1 92 ? -6.479 -4.153 2.772 1.00 96.25 92 VAL A CA 1
ATOM 639 C C . VAL A 1 92 ? -6.397 -4.254 1.256 1.00 96.25 92 VAL A C 1
ATOM 641 O O . VAL A 1 92 ? -6.298 -5.345 0.703 1.00 96.25 92 VAL A O 1
ATOM 644 N N . ILE A 1 93 ? -6.400 -3.114 0.572 1.00 94.94 93 ILE A N 1
ATOM 645 C CA . ILE A 1 93 ? -6.208 -3.037 -0.878 1.00 94.94 93 ILE A CA 1
ATOM 646 C C . ILE A 1 93 ? -4.884 -2.331 -1.165 1.00 94.94 93 ILE A C 1
ATOM 648 O O . ILE A 1 93 ? -4.703 -1.171 -0.794 1.00 94.94 93 ILE A O 1
ATOM 652 N N . ALA A 1 94 ? -3.964 -3.010 -1.846 1.00 95.38 94 ALA A N 1
ATOM 653 C CA . ALA A 1 94 ? -2.649 -2.467 -2.160 1.00 95.38 94 ALA A CA 1
ATOM 654 C C . ALA A 1 94 ? -2.591 -1.885 -3.577 1.00 95.38 94 ALA A C 1
ATOM 656 O O . ALA A 1 94 ? -2.994 -2.519 -4.553 1.00 95.38 94 ALA A O 1
ATOM 657 N N . HIS A 1 95 ? -2.055 -0.677 -3.702 1.00 95.00 95 HIS A N 1
ATOM 658 C CA . HIS A 1 95 ? -1.473 -0.198 -4.948 1.00 95.00 95 HIS A CA 1
ATOM 659 C C . HIS A 1 95 ? -0.032 -0.712 -5.019 1.00 95.00 95 HIS A C 1
ATOM 661 O O . HIS A 1 95 ? 0.768 -0.383 -4.148 1.00 95.00 95 HIS A O 1
ATOM 667 N N . ALA A 1 96 ? 0.251 -1.518 -6.038 1.00 93.06 96 ALA A N 1
ATOM 668 C CA . ALA A 1 96 ? 1.558 -2.060 -6.387 1.00 93.06 96 ALA A CA 1
ATOM 669 C C . ALA A 1 96 ? 1.564 -2.299 -7.902 1.00 93.06 96 ALA A C 1
ATOM 671 O O . ALA A 1 96 ? 0.550 -2.765 -8.439 1.00 93.06 96 ALA A O 1
ATOM 672 N N . ILE A 1 97 ? 2.649 -1.948 -8.595 1.00 92.06 97 ILE A N 1
ATOM 673 C CA . ILE A 1 97 ? 2.688 -1.928 -10.069 1.00 92.06 97 ILE A CA 1
ATOM 674 C C . ILE A 1 97 ? 3.895 -2.661 -10.669 1.00 92.06 97 ILE A C 1
ATOM 676 O O . ILE A 1 97 ? 3.925 -2.886 -11.882 1.00 92.06 97 ILE A O 1
ATOM 680 N N . THR A 1 98 ? 4.834 -3.106 -9.837 1.00 92.88 98 THR A N 1
ATOM 681 C CA . THR A 1 98 ? 5.881 -4.076 -10.185 1.00 92.88 98 THR A CA 1
ATOM 682 C C . THR A 1 98 ? 5.613 -5.443 -9.563 1.00 92.88 98 THR A C 1
ATOM 684 O O . THR A 1 98 ? 4.890 -5.574 -8.571 1.00 92.88 98 THR A O 1
ATOM 687 N N . ALA A 1 99 ? 6.223 -6.485 -10.122 1.00 92.44 99 ALA A N 1
ATOM 688 C CA . ALA A 1 99 ? 6.159 -7.834 -9.582 1.00 92.44 99 ALA A CA 1
ATOM 689 C C . ALA A 1 99 ? 6.691 -7.889 -8.141 1.00 92.44 99 ALA A C 1
ATOM 691 O O . ALA A 1 99 ? 6.060 -8.501 -7.281 1.00 92.44 99 ALA A O 1
ATOM 692 N N . SER A 1 100 ? 7.798 -7.196 -7.852 1.00 93.44 100 SER A N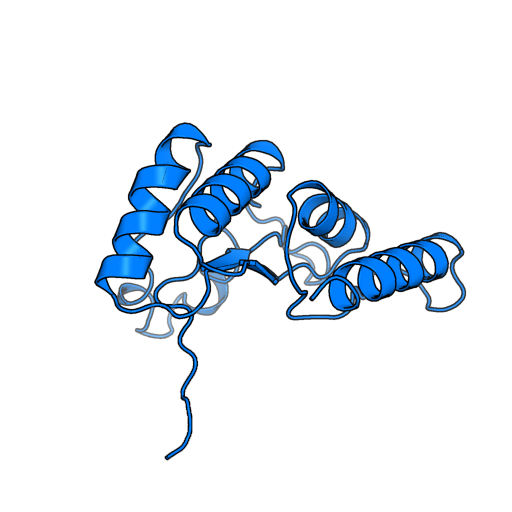 1
ATOM 693 C CA . SER A 1 100 ? 8.376 -7.121 -6.505 1.00 93.44 100 SER A CA 1
ATOM 694 C C . SER A 1 100 ? 7.463 -6.423 -5.500 1.00 93.44 100 SER A C 1
ATOM 696 O O . SER A 1 100 ? 7.298 -6.910 -4.385 1.00 93.44 100 SER A O 1
ATOM 698 N N . GLU A 1 101 ? 6.827 -5.313 -5.874 1.00 95.50 101 GLU A N 1
ATOM 699 C CA . GLU A 1 101 ? 5.883 -4.616 -4.990 1.00 95.50 101 GLU A CA 1
ATOM 700 C C . GLU A 1 101 ? 4.640 -5.465 -4.724 1.00 95.50 101 GLU A C 1
ATOM 702 O O . GLU A 1 101 ? 4.120 -5.484 -3.608 1.00 95.50 101 GLU A O 1
ATOM 707 N N . VAL A 1 102 ? 4.180 -6.211 -5.733 1.00 94.12 102 VAL A N 1
ATOM 708 C CA . VAL A 1 102 ? 3.082 -7.161 -5.563 1.00 94.12 102 VAL A CA 1
ATOM 709 C C . VAL A 1 102 ? 3.489 -8.288 -4.618 1.00 94.12 102 VAL A C 1
ATOM 711 O O . VAL A 1 102 ? 2.695 -8.653 -3.756 1.00 94.12 102 VAL A O 1
ATOM 714 N N . GLU A 1 103 ? 4.708 -8.824 -4.710 1.00 95.06 103 GLU A N 1
ATOM 715 C CA . GLU A 1 103 ? 5.191 -9.812 -3.737 1.00 95.06 103 GLU A CA 1
ATOM 716 C C . GLU A 1 103 ? 5.151 -9.257 -2.308 1.00 95.06 103 GLU A C 1
ATOM 718 O O . GLU A 1 103 ? 4.595 -9.925 -1.434 1.00 95.06 103 GLU A O 1
ATOM 723 N N . ILE A 1 104 ? 5.622 -8.021 -2.098 1.00 96.50 104 ILE A N 1
ATOM 724 C CA . ILE A 1 104 ? 5.563 -7.336 -0.797 1.00 96.50 104 ILE A CA 1
ATOM 725 C C . ILE A 1 104 ? 4.114 -7.202 -0.315 1.00 96.50 104 ILE A C 1
ATOM 727 O O . ILE A 1 104 ? 3.819 -7.532 0.832 1.00 96.50 104 ILE A O 1
ATOM 731 N N . ALA A 1 105 ? 3.196 -6.752 -1.176 1.00 95.94 105 ALA A N 1
ATOM 732 C CA . ALA A 1 105 ? 1.784 -6.600 -0.829 1.00 95.94 105 ALA A CA 1
ATOM 733 C C . ALA A 1 105 ? 1.148 -7.932 -0.402 1.00 95.94 105 ALA A C 1
ATOM 735 O O . ALA A 1 105 ? 0.432 -8.000 0.599 1.00 95.94 105 ALA A O 1
ATOM 736 N N . LEU A 1 106 ? 1.421 -9.000 -1.153 1.00 94.88 106 LEU A N 1
ATOM 737 C CA . LEU A 1 106 ? 0.895 -10.332 -0.869 1.00 94.88 106 LEU A CA 1
ATOM 738 C C . LEU A 1 106 ? 1.478 -10.899 0.431 1.00 94.88 106 LEU A C 1
ATOM 740 O O . LEU A 1 106 ? 0.731 -11.476 1.219 1.00 94.88 106 LEU A O 1
ATOM 744 N N . ASP A 1 107 ? 2.785 -10.734 0.658 1.00 96.62 107 ASP A N 1
ATOM 745 C CA . ASP A 1 107 ? 3.474 -11.197 1.870 1.00 96.62 107 ASP A CA 1
ATOM 746 C C . ASP A 1 107 ? 3.025 -10.420 3.117 1.00 96.62 107 ASP A C 1
ATOM 748 O O . ASP A 1 107 ? 2.918 -10.998 4.198 1.00 96.62 107 ASP A O 1
ATOM 752 N N . ALA A 1 108 ? 2.701 -9.133 2.963 1.00 97.12 108 ALA A N 1
ATOM 753 C CA . ALA A 1 108 ? 2.114 -8.309 4.015 1.00 97.12 108 ALA A CA 1
ATOM 754 C C . ALA A 1 108 ? 0.679 -8.727 4.379 1.00 97.12 108 ALA A C 1
ATOM 756 O O . ALA A 1 108 ? 0.209 -8.384 5.459 1.00 97.12 108 ALA A O 1
ATOM 757 N N . GLY A 1 109 ? -0.012 -9.473 3.511 1.00 96.12 109 GLY A N 1
ATOM 758 C CA . GLY A 1 109 ? -1.391 -9.909 3.733 1.00 96.12 109 GLY A CA 1
ATOM 759 C C . GLY A 1 109 ? -2.449 -8.993 3.116 1.00 96.12 109 GLY A C 1
ATOM 760 O O . GLY A 1 109 ? -3.558 -8.923 3.635 1.00 96.12 109 GLY A O 1
ATOM 761 N N . ALA A 1 110 ? -2.142 -8.283 2.026 1.00 95.44 110 ALA A N 1
ATOM 762 C CA . ALA A 1 110 ? -3.165 -7.549 1.284 1.00 95.44 110 ALA A CA 1
ATOM 763 C C . ALA A 1 110 ? -4.288 -8.488 0.796 1.00 95.44 110 ALA A C 1
ATOM 765 O O . ALA A 1 110 ? -4.024 -9.578 0.302 1.00 95.44 110 ALA A O 1
ATOM 766 N N . ASP A 1 111 ? -5.542 -8.045 0.888 1.00 94.19 111 ASP A N 1
ATOM 767 C CA . ASP A 1 111 ? -6.723 -8.798 0.437 1.00 94.19 111 ASP A CA 1
ATOM 768 C C . ASP A 1 111 ? -7.024 -8.587 -1.057 1.00 94.19 111 ASP A C 1
ATOM 770 O O . ASP A 1 111 ? -7.834 -9.298 -1.658 1.00 94.19 111 ASP A O 1
ATOM 774 N N . GLY A 1 112 ? -6.407 -7.577 -1.672 1.00 90.38 112 GLY A N 1
ATOM 775 C CA . GLY A 1 112 ? -6.571 -7.276 -3.086 1.00 90.38 112 GLY A CA 1
ATOM 776 C C . GLY A 1 112 ? -5.547 -6.279 -3.616 1.00 90.38 112 GLY A C 1
ATOM 777 O O . GLY A 1 112 ? -4.913 -5.540 -2.863 1.00 90.38 112 GLY A O 1
ATOM 778 N N . LEU A 1 113 ? -5.421 -6.244 -4.943 1.00 89.12 113 LEU A N 1
ATOM 779 C CA . LEU A 1 113 ? -4.548 -5.326 -5.673 1.00 89.12 113 LEU A CA 1
ATOM 780 C C . LEU A 1 113 ? -5.385 -4.322 -6.470 1.00 89.12 113 LEU A C 1
ATOM 782 O O . LEU A 1 113 ? -6.367 -4.694 -7.114 1.00 89.12 113 LEU A O 1
ATOM 786 N N . ALA A 1 114 ? -4.980 -3.053 -6.458 1.00 82.69 114 ALA A N 1
ATOM 787 C CA . ALA A 1 114 ? -5.608 -1.996 -7.249 1.00 82.69 114 ALA A CA 1
ATOM 788 C C . ALA A 1 114 ? -5.216 -2.056 -8.737 1.00 82.69 114 ALA A C 1
ATOM 790 O O . ALA A 1 114 ? -5.970 -1.581 -9.589 1.00 82.69 114 ALA A O 1
ATOM 791 N N . HIS A 1 115 ? -4.052 -2.634 -9.049 1.00 80.88 115 HIS A N 1
ATOM 792 C CA . HIS A 1 115 ? -3.496 -2.717 -10.400 1.00 80.88 115 HIS A CA 1
ATOM 793 C C . HIS A 1 115 ? -2.898 -4.099 -10.682 1.00 80.88 115 HIS A C 1
ATOM 795 O O . HIS A 1 115 ? -2.629 -4.879 -9.770 1.00 80.88 115 HIS A O 1
ATOM 801 N N . VAL A 1 116 ? -2.697 -4.386 -11.971 1.00 76.25 116 VAL A N 1
ATOM 802 C CA . VAL A 1 116 ? -1.854 -5.495 -12.435 1.00 76.25 116 VAL A CA 1
ATOM 803 C C . VAL A 1 116 ? -0.433 -4.957 -12.599 1.00 76.25 116 VAL A C 1
ATOM 805 O O . VAL A 1 116 ? -0.260 -3.833 -13.078 1.00 76.25 116 VAL A O 1
ATOM 808 N N . TRP A 1 117 ? 0.573 -5.742 -12.212 1.00 84.06 117 TRP A N 1
ATOM 809 C CA . TRP A 1 117 ? 1.972 -5.360 -12.403 1.00 84.06 117 TRP A CA 1
ATOM 810 C C . TRP A 1 117 ? 2.332 -5.297 -13.894 1.00 84.06 117 TRP A C 1
ATOM 812 O O . TRP A 1 117 ? 1.729 -5.985 -14.719 1.00 84.06 117 TRP A O 1
ATOM 822 N N . SER A 1 118 ? 3.281 -4.431 -14.249 1.00 81.62 118 SER A N 1
ATOM 823 C CA . SER A 1 118 ? 3.556 -4.058 -15.649 1.00 81.62 118 SER A CA 1
ATOM 824 C C . SER A 1 118 ? 5.028 -4.172 -16.063 1.00 81.62 118 SER A C 1
ATOM 826 O O . SER A 1 118 ? 5.369 -3.887 -17.208 1.00 81.62 118 SER A O 1
ATOM 828 N N . ASP A 1 119 ? 5.901 -4.586 -15.151 1.00 88.19 119 ASP A N 1
ATOM 829 C CA . ASP A 1 119 ? 7.352 -4.704 -15.335 1.00 88.19 119 ASP A CA 1
ATOM 830 C C . ASP A 1 119 ? 7.802 -6.062 -15.900 1.00 88.19 119 ASP A C 1
ATOM 832 O O . ASP A 1 119 ? 8.946 -6.203 -16.334 1.00 88.19 119 ASP A O 1
ATOM 836 N N . LEU A 1 120 ? 6.905 -7.050 -15.944 1.00 85.06 120 LEU A N 1
ATOM 837 C CA . LEU A 1 120 ? 7.162 -8.382 -16.487 1.00 85.06 120 LEU A CA 1
ATOM 838 C C . LEU A 1 120 ? 6.199 -8.734 -17.623 1.00 85.06 120 LEU A C 1
ATOM 840 O O . LEU A 1 120 ? 5.021 -8.371 -17.614 1.00 85.06 120 LEU A O 1
ATOM 844 N N . ALA A 1 121 ? 6.687 -9.514 -18.590 1.00 83.19 121 ALA A N 1
ATOM 845 C CA . ALA A 1 121 ? 5.843 -10.054 -19.648 1.00 83.19 121 ALA A CA 1
ATOM 846 C C . ALA A 1 121 ? 4.818 -11.066 -19.078 1.00 83.19 121 ALA A C 1
ATOM 848 O O . ALA A 1 121 ? 5.110 -11.745 -18.088 1.00 83.19 121 ALA A O 1
ATOM 849 N N . PRO A 1 122 ? 3.621 -11.218 -19.680 1.00 81.38 122 PRO A N 1
ATOM 850 C CA . PRO A 1 122 ? 2.608 -12.161 -19.191 1.00 81.38 122 PRO A CA 1
ATOM 851 C C . PRO A 1 122 ? 3.041 -13.636 -19.205 1.00 81.38 122 PRO A C 1
ATOM 853 O O . PRO A 1 122 ? 2.548 -14.436 -18.412 1.00 81.38 122 PRO A O 1
ATOM 856 N N . ASP A 1 123 ? 3.934 -14.011 -20.121 1.00 87.69 123 ASP A N 1
ATOM 857 C CA . ASP A 1 123 ? 4.502 -15.353 -20.251 1.00 87.69 123 ASP A CA 1
ATOM 858 C C . ASP A 1 123 ? 5.739 -15.579 -19.370 1.00 87.69 123 ASP A C 1
ATOM 860 O O . ASP A 1 123 ? 6.228 -16.708 -19.292 1.00 87.69 123 ASP A O 1
ATOM 864 N N . ASP A 1 124 ? 6.202 -14.548 -18.655 1.00 92.06 124 ASP A N 1
ATOM 865 C CA . ASP A 1 124 ? 7.269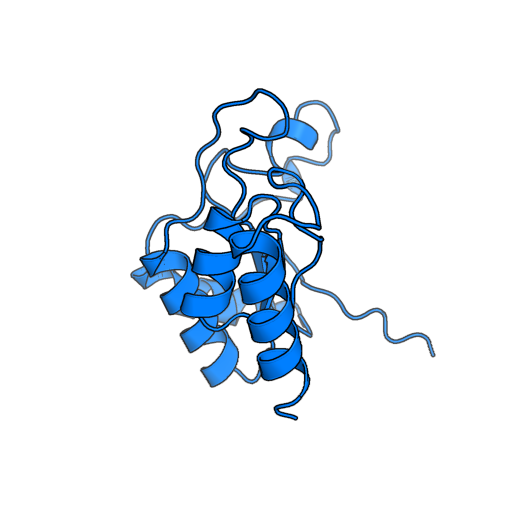 -14.688 -17.674 1.00 92.06 124 ASP A CA 1
ATOM 866 C C . ASP A 1 124 ? 6.836 -15.657 -16.550 1.00 92.06 124 ASP A C 1
ATOM 868 O O . ASP A 1 124 ? 5.751 -15.504 -15.972 1.00 92.06 124 ASP A O 1
ATOM 872 N N . PRO A 1 125 ? 7.660 -16.659 -16.191 1.00 88.31 125 PRO A N 1
ATOM 873 C CA . PRO A 1 125 ? 7.347 -17.578 -15.102 1.00 88.31 125 PRO A CA 1
ATOM 874 C C . PRO A 1 125 ? 7.044 -16.889 -13.762 1.00 88.31 125 PRO A C 1
ATOM 876 O O . PRO A 1 125 ? 6.255 -17.416 -12.980 1.00 88.31 125 PRO A O 1
ATOM 879 N N . ALA A 1 126 ? 7.659 -15.743 -13.460 1.00 87.44 126 ALA A N 1
ATOM 880 C CA . ALA A 1 126 ? 7.356 -14.968 -12.259 1.00 87.44 126 ALA A CA 1
ATOM 881 C C . ALA A 1 126 ? 5.965 -14.323 -12.335 1.00 87.44 126 ALA A C 1
ATOM 883 O O . ALA A 1 126 ? 5.208 -14.436 -11.369 1.00 87.44 126 ALA A O 1
ATOM 884 N N . SER A 1 127 ? 5.568 -13.780 -13.492 1.00 86.88 127 SER A N 1
ATOM 885 C CA . SER A 1 127 ? 4.193 -13.308 -13.725 1.00 86.88 127 SER A CA 1
ATOM 886 C C . SER A 1 127 ? 3.166 -14.424 -13.527 1.00 86.88 127 SER A C 1
ATOM 888 O O . SER A 1 127 ? 2.144 -14.229 -12.870 1.00 86.88 127 SER A O 1
ATOM 890 N N . GLN A 1 128 ? 3.432 -15.626 -14.042 1.00 88.50 128 GLN A N 1
ATOM 891 C CA . GLN A 1 128 ? 2.508 -16.753 -13.884 1.00 88.50 128 GLN A CA 1
ATOM 892 C C . GLN A 1 128 ? 2.350 -17.167 -12.414 1.00 88.50 128 GLN A C 1
ATOM 894 O O . GLN A 1 128 ? 1.221 -17.311 -11.941 1.00 88.50 128 GLN A O 1
ATOM 899 N N . ARG A 1 129 ? 3.459 -17.272 -11.668 1.00 90.31 129 ARG A N 1
ATOM 900 C CA . ARG A 1 129 ? 3.428 -17.574 -10.225 1.00 90.31 129 ARG A CA 1
ATOM 901 C C . ARG A 1 129 ? 2.682 -16.508 -9.425 1.00 90.31 129 ARG A C 1
ATOM 903 O O . ARG A 1 129 ? 1.877 -16.841 -8.559 1.00 90.31 129 ARG A O 1
ATOM 910 N N . LEU A 1 130 ? 2.922 -15.230 -9.710 1.00 88.31 130 LEU A N 1
ATOM 911 C CA . LEU A 1 130 ? 2.223 -14.125 -9.052 1.00 88.31 130 LEU A CA 1
ATOM 912 C C . LEU A 1 130 ? 0.718 -14.165 -9.325 1.00 88.31 130 LEU A C 1
ATOM 914 O O . LEU A 1 130 ? -0.081 -14.039 -8.398 1.00 88.31 130 LEU A O 1
ATOM 918 N N . ALA A 1 131 ? 0.316 -14.437 -10.567 1.00 86.38 131 ALA A N 1
ATOM 919 C CA . ALA A 1 131 ? -1.093 -14.578 -10.919 1.00 86.38 131 ALA A CA 1
ATOM 920 C C . ALA A 1 131 ? -1.775 -15.729 -10.161 1.00 86.38 131 ALA A C 1
ATOM 922 O O . ALA A 1 131 ? -2.939 -15.613 -9.779 1.00 86.38 131 ALA A O 1
ATOM 923 N N . GLU A 1 132 ? -1.073 -16.838 -9.919 1.00 89.00 132 GLU A N 1
ATOM 924 C CA . GLU A 1 132 ? -1.575 -17.934 -9.082 1.00 89.00 132 GLU A CA 1
ATOM 925 C C . GLU A 1 132 ? -1.744 -17.514 -7.617 1.00 89.00 132 GLU A C 1
ATOM 927 O O . GLU A 1 132 ? -2.794 -17.783 -7.029 1.00 89.00 132 GLU A O 1
ATOM 932 N N . ARG A 1 133 ? -0.771 -16.791 -7.046 1.00 89.94 133 ARG A N 1
ATOM 933 C CA . ARG A 1 133 ? -0.857 -16.276 -5.667 1.00 89.94 133 ARG A CA 1
ATOM 934 C C . ARG A 1 133 ? -2.039 -15.323 -5.479 1.00 89.94 133 ARG A C 1
ATOM 936 O O . ARG A 1 133 ? -2.811 -15.492 -4.537 1.00 89.94 133 ARG A O 1
ATOM 943 N N . VAL A 1 134 ? -2.226 -14.376 -6.401 1.00 84.94 134 VAL A N 1
ATOM 944 C CA . VAL A 1 134 ? -3.350 -13.422 -6.370 1.00 84.94 134 VAL A CA 1
ATOM 945 C C . VAL A 1 134 ? -4.696 -14.153 -6.409 1.00 84.94 134 VAL A C 1
ATOM 947 O O . VAL A 1 134 ? -5.609 -13.831 -5.648 1.00 84.94 134 VAL A O 1
ATOM 950 N N . ARG A 1 135 ? -4.825 -15.188 -7.253 1.00 84.62 135 ARG A N 1
ATOM 951 C CA . ARG A 1 135 ? -6.046 -16.014 -7.319 1.00 84.62 135 ARG A CA 1
ATOM 952 C C . ARG A 1 135 ? -6.312 -16.772 -6.018 1.00 84.62 135 ARG A C 1
ATOM 954 O O . ARG A 1 135 ? -7.469 -16.883 -5.610 1.00 84.62 135 ARG A O 1
ATOM 961 N N . ALA A 1 136 ? -5.267 -17.297 -5.380 1.00 81.50 136 ALA A N 1
ATOM 962 C CA . ALA A 1 136 ? -5.391 -18.039 -4.129 1.00 81.50 136 ALA A CA 1
ATOM 963 C C . ALA A 1 136 ? -5.878 -17.150 -2.969 1.00 81.50 136 ALA A C 1
ATOM 965 O O . ALA A 1 136 ? -6.726 -17.584 -2.188 1.00 81.50 136 ALA A O 1
ATOM 966 N N . GLN A 1 137 ? -5.418 -15.896 -2.893 1.00 71.88 137 GLN A N 1
ATOM 967 C CA . GLN A 1 137 ? -5.887 -14.945 -1.878 1.00 71.88 137 GLN A CA 1
ATOM 968 C C . GLN A 1 137 ? -7.336 -14.497 -2.108 1.00 71.88 137 GLN A C 1
ATOM 970 O O . GLN A 1 137 ? -8.128 -14.508 -1.171 1.00 71.88 137 GLN A O 1
ATOM 975 N N . GLY A 1 138 ? -7.735 -14.221 -3.355 1.00 58.62 138 GLY A N 1
ATOM 976 C CA . GLY A 1 138 ? -9.118 -13.835 -3.677 1.00 58.62 138 GLY A CA 1
ATOM 977 C C . GLY A 1 138 ? -10.172 -14.937 -3.475 1.00 58.62 138 GLY A C 1
ATOM 978 O O . GLY A 1 138 ? -11.365 -14.655 -3.558 1.00 58.62 138 GLY A O 1
ATOM 979 N N . SER A 1 139 ? -9.748 -16.180 -3.222 1.00 41.81 139 SER A N 1
ATOM 980 C CA . SER A 1 139 ? -10.630 -17.337 -2.993 1.00 41.81 139 SER A CA 1
ATOM 981 C C . SER A 1 139 ? -10.833 -17.672 -1.508 1.00 41.81 139 SER A C 1
ATOM 983 O O . SER A 1 139 ? -11.615 -18.566 -1.192 1.00 41.81 139 SER A O 1
ATOM 985 N N . SER A 1 140 ? -10.137 -16.981 -0.599 1.00 38.22 140 SER A N 1
ATOM 986 C CA . SER A 1 140 ? -10.306 -17.137 0.851 1.00 38.22 140 SER A CA 1
ATOM 987 C C . SER A 1 140 ? -11.328 -16.118 1.361 1.00 38.22 140 SER A C 1
ATOM 989 O O . SER A 1 140 ? -10.966 -15.065 1.876 1.00 38.22 140 SER A O 1
ATOM 991 N N . SER A 1 141 ? -12.617 -16.405 1.170 1.00 32.25 141 SER A N 1
ATOM 992 C CA . SER A 1 141 ? -13.735 -15.616 1.714 1.00 32.25 141 SER A CA 1
ATOM 993 C C . SER A 1 141 ? -14.807 -16.509 2.307 1.00 32.25 141 SER A C 1
ATOM 995 O O . SER A 1 141 ? -15.186 -17.463 1.588 1.00 32.25 141 SER A O 1
#

Foldseek 3Di:
DDPPQAQQAAEWAVFAPPLVVCVVVVCNVSRDDYDDDLVCQLVVLVVSVVVVHQAHEYEAPLCVVVVHGTDGHDLSNLLSNCVNCVVVVHAYEYEDAALVSLVSNLVSPHLYYPDQHDPDDCPPPSVVVSVVSRVVSPPPD

Secondary structure (DSSP, 8-state):
--------SPB--TT-TTHHHHTTSS-GGG------SGGGHHHHHHHHHHTT-SEEEEE---SGGGT-------HHHHHHHHHHHHHTT-EEEEE--SHHHHHHHHHHT-SEESS---SS-TTSHHHHHHHHHHHHHHT--

Nearest PDB structures (foldseek):
  8yag-assembly1_A  TM=7.420E-01  e=9.369E-06  Pseudoxanthomonas wuyuanensis
  3mtw-assembly1_A  TM=7.414E-01  e=1.993E-05  Caulobacter vibrioides
  3mkv-assembly1_G  TM=7.135E-01  e=2.906E-05  unidentified
  4c1k-assembly1_E  TM=5.369E-01  e=8.552E-02  Pyrococcus furiosus
  1zco-assembly1_A  TM=5.395E-01  e=1.247E-01  Pyrococcus furiosus

Solvent-accessible surface area (backbone atoms only — not comparable to full-atom values): 7752 Å² total; per-residue (Å²): 134,83,84,78,79,36,40,55,71,58,45,20,19,73,76,6,55,64,52,74,74,29,63,92,64,83,52,50,82,76,65,82,66,66,48,89,50,40,87,50,20,56,62,55,45,51,52,27,51,74,69,63,29,63,27,45,31,40,32,32,41,40,38,59,95,76,78,42,87,37,47,46,45,49,60,63,36,48,26,32,35,30,52,37,26,50,76,70,71,28,48,30,35,26,40,24,47,34,63,68,38,41,50,43,37,54,75,24,54,42,62,42,66,76,50,74,53,69,77,63,55,80,85,36,70,64,46,47,52,50,55,51,54,56,54,57,55,68,65,73,122

Sequence (141 aa):
MADLRSAGMLATAPGGHPTQLLAGSGLEAEMTEFISDAAQAPAFVQARLAEGADYLKIVIDDGAVHGAELPAMTPDVAAALAAAAHEAGLRVIAHAITASEVEIALDAGADGLAHVWSDLAPDDPASQRLAERVRAQGSSS

Organism: NCBI:txid1073253